Protein AF-A0A9X2A4X2-F1 (afdb_monomer_lite)

pLDDT: mean 88.78, std 9.01, range [58.91, 97.81]

Radius of gyration: 15.75 Å; chains: 1; bounding box: 37×26×38 Å

Foldseek 3Di:
DPPVPWDQQPQPRDTDPDPVSVVLSVCCVPVVDNDPDKDFDADPVGDTLDDIDHDDPDPVVVVVVVVSSVVSNVVD

Secondary structure (DSSP, 8-state):
--GGG-EE-TTT--EE-SHHHHHHHHHHHHH---SSPEE--B-TTS-BSS--EE----HHHHHHHHHHHHHHHHT-

Sequence (76 aa):
LPEEEQYTSETTGKEITTIGNKWSDFQIREYKANAQPYYVLLDADGNRLNEPTAYDPDIESYLNWLEEGIKNYKNK

Organism: NCBI:txid2911062

Structure (mmCIF, N/CA/C/O backbone):
data_AF-A0A9X2A4X2-F1
#
_entry.id   AF-A0A9X2A4X2-F1
#
loop_
_atom_site.group_PDB
_atom_site.id
_atom_site.type_symbol
_atom_site.label_atom_id
_atom_site.label_alt_id
_atom_site.label_comp_id
_atom_site.label_asym_id
_atom_site.label_entity_id
_atom_site.label_seq_id
_atom_site.pdbx_PDB_ins_code
_atom_site.Cartn_x
_atom_site.Cartn_y
_atom_site.Cartn_z
_atom_site.occupancy
_atom_site.B_iso_or_equiv
_atom_site.auth_seq_id
_atom_site.auth_comp_id
_atom_site.auth_asym_id
_atom_site.auth_atom_id
_atom_site.pdbx_PDB_model_num
ATOM 1 N N . LEU A 1 1 ? -19.069 3.305 11.327 1.00 82.94 1 LEU A N 1
ATOM 2 C CA . LEU A 1 1 ? -19.164 1.833 11.284 1.00 82.94 1 LEU A CA 1
ATOM 3 C C . LEU A 1 1 ? -20.410 1.476 12.088 1.00 82.94 1 LEU A C 1
ATOM 5 O O . LEU A 1 1 ? -20.619 2.168 13.085 1.00 82.94 1 LEU A O 1
ATOM 9 N N . PRO A 1 2 ? -21.270 0.544 11.646 1.00 91.44 2 PRO A N 1
ATOM 10 C CA . PRO A 1 2 ? -22.432 0.121 12.440 1.00 91.44 2 PRO A CA 1
ATOM 11 C C . PRO A 1 2 ? -22.008 -0.270 13.864 1.00 91.44 2 PRO A C 1
ATOM 13 O O . PRO A 1 2 ? -20.883 -0.739 14.028 1.00 91.44 2 PRO A O 1
ATOM 16 N N . GLU A 1 3 ? -22.835 -0.016 14.885 1.00 89.31 3 GLU A N 1
ATOM 17 C CA . GLU A 1 3 ? -22.464 -0.243 16.299 1.00 89.31 3 GLU A CA 1
ATOM 18 C C . GLU A 1 3 ? -22.067 -1.697 16.565 1.00 89.31 3 GLU A C 1
ATOM 20 O O . GLU A 1 3 ? -21.090 -1.954 17.263 1.00 89.31 3 GLU A O 1
ATOM 25 N N . GLU A 1 4 ? -22.758 -2.638 15.926 1.00 93.25 4 GLU A N 1
ATOM 26 C CA . GLU A 1 4 ? -22.496 -4.074 15.991 1.00 93.25 4 GLU A CA 1
ATOM 27 C C . GLU A 1 4 ? -21.127 -4.491 15.429 1.00 93.25 4 GLU A C 1
ATOM 29 O O . GLU A 1 4 ? -20.644 -5.584 15.714 1.00 93.25 4 GLU A O 1
ATOM 34 N N . GLU A 1 5 ? -20.498 -3.630 14.630 1.00 89.75 5 GLU A N 1
ATOM 35 C CA . GLU A 1 5 ? -19.188 -3.856 14.021 1.00 89.75 5 GLU A CA 1
ATOM 36 C C . GLU A 1 5 ? -18.059 -3.089 14.731 1.00 89.75 5 GLU A C 1
ATOM 38 O O . GLU A 1 5 ? -16.906 -3.194 14.311 1.00 89.75 5 GLU A O 1
ATOM 43 N N . GLN A 1 6 ? -18.356 -2.297 15.766 1.00 93.75 6 GLN A N 1
ATOM 44 C CA . GLN A 1 6 ? -17.345 -1.544 16.513 1.00 93.75 6 GLN A CA 1
ATOM 45 C C . GLN A 1 6 ? -16.635 -2.443 17.526 1.00 93.75 6 GLN A C 1
ATOM 47 O O . GLN A 1 6 ? -17.244 -3.288 18.176 1.00 93.75 6 GLN A O 1
ATOM 52 N N . TYR A 1 7 ? -15.325 -2.259 17.669 1.00 94.25 7 TYR A N 1
ATOM 53 C CA . TYR A 1 7 ? -14.500 -3.068 18.564 1.00 94.25 7 TYR A CA 1
ATOM 54 C C . TYR A 1 7 ? -13.267 -2.294 19.029 1.00 94.25 7 TYR A C 1
ATOM 56 O O . TYR A 1 7 ? -12.898 -1.272 18.447 1.00 94.25 7 TYR A O 1
ATOM 64 N N . THR A 1 8 ? -12.600 -2.800 20.062 1.00 94.44 8 THR A N 1
ATOM 65 C CA . THR A 1 8 ? -11.291 -2.295 20.488 1.00 94.44 8 THR A CA 1
ATOM 66 C C . THR A 1 8 ? -10.197 -3.105 19.811 1.00 94.44 8 THR A C 1
ATOM 68 O O . THR A 1 8 ? -10.159 -4.327 19.930 1.00 94.44 8 THR A O 1
ATOM 71 N N . SER A 1 9 ? -9.300 -2.427 19.100 1.00 89.50 9 SER A N 1
ATOM 72 C CA . SER A 1 9 ? -8.152 -3.052 18.444 1.00 89.50 9 SER A CA 1
ATOM 73 C C . SER A 1 9 ? -7.244 -3.738 19.465 1.00 89.50 9 SER A C 1
ATOM 75 O O . SER A 1 9 ? -6.690 -3.079 20.344 1.00 89.50 9 SER A O 1
ATOM 77 N N . GLU A 1 10 ? -7.011 -5.042 19.309 1.00 87.62 10 GLU A N 1
ATOM 78 C CA . GLU A 1 10 ? -6.042 -5.782 20.134 1.00 87.62 10 GLU A CA 1
ATOM 79 C C . GLU A 1 10 ? -4.594 -5.341 19.868 1.00 87.62 10 GLU A C 1
ATOM 81 O O . GLU A 1 10 ? -3.723 -5.497 20.719 1.00 87.62 10 GLU A O 1
ATOM 86 N N . THR A 1 11 ? -4.326 -4.773 18.687 1.00 82.69 11 THR A N 1
ATOM 87 C CA . THR A 1 11 ? -2.976 -4.356 18.280 1.00 82.69 11 THR A CA 1
ATOM 88 C C . THR A 1 11 ? -2.627 -2.947 18.761 1.00 82.69 11 THR A C 1
ATOM 90 O O . THR A 1 11 ? -1.472 -2.673 19.076 1.00 82.69 11 THR A O 1
ATOM 93 N N . THR A 1 12 ? -3.605 -2.039 18.825 1.00 83.38 12 T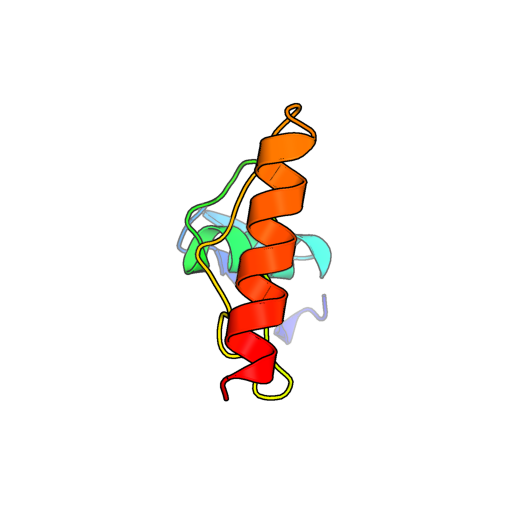HR A N 1
ATOM 94 C CA . THR A 1 12 ? -3.369 -0.617 19.144 1.00 83.38 12 THR A CA 1
ATOM 95 C C . THR A 1 12 ? -4.076 -0.128 20.406 1.00 83.38 12 THR A C 1
ATOM 97 O O . THR A 1 12 ? -3.783 0.975 20.866 1.00 83.38 12 THR A O 1
ATOM 100 N N . GLY A 1 13 ? -5.021 -0.899 20.954 1.00 88.69 13 GLY A N 1
ATOM 101 C CA . GLY A 1 13 ? -5.859 -0.511 22.093 1.00 88.69 13 GLY A CA 1
ATOM 102 C C . GLY A 1 13 ? -6.881 0.590 21.786 1.00 88.69 13 GLY A C 1
ATOM 103 O O . GLY A 1 13 ? -7.539 1.077 22.701 1.00 88.69 13 GLY A O 1
ATOM 104 N N . LYS A 1 14 ? -7.008 1.018 20.522 1.00 89.44 14 LYS A N 1
ATOM 105 C CA . LYS A 1 14 ? -7.927 2.084 20.102 1.00 89.44 14 LYS A CA 1
ATOM 106 C C . LYS A 1 14 ? -9.315 1.537 19.784 1.00 89.44 14 LYS A C 1
ATOM 108 O O . LYS A 1 14 ? -9.438 0.456 19.211 1.00 89.44 14 LYS A O 1
ATOM 113 N N . GLU A 1 15 ? -10.342 2.329 20.075 1.00 93.62 15 GLU A N 1
ATOM 114 C CA . GLU A 1 15 ? -11.707 2.050 19.629 1.00 93.62 15 GLU A CA 1
ATOM 115 C C . GLU A 1 15 ? -11.856 2.289 18.119 1.00 93.62 15 GLU A C 1
ATOM 117 O O . GLU A 1 15 ? -11.527 3.352 17.574 1.00 93.62 15 GLU A O 1
ATOM 122 N N . ILE A 1 16 ? -12.373 1.278 17.428 1.00 93.81 16 ILE A N 1
ATOM 123 C CA . ILE A 1 16 ? -12.591 1.262 15.987 1.00 93.81 16 ILE A CA 1
ATOM 124 C C . ILE A 1 16 ? -14.066 1.551 15.708 1.00 93.81 16 ILE A C 1
ATOM 126 O O . ILE A 1 16 ? -14.905 0.659 15.650 1.00 93.81 16 ILE A O 1
ATOM 130 N N . THR A 1 17 ? -14.380 2.831 15.517 1.00 94.25 17 THR A N 1
ATOM 131 C CA . THR A 1 17 ? -15.759 3.320 15.317 1.00 94.25 17 THR A CA 1
ATOM 132 C C . THR A 1 17 ? -16.053 3.739 13.870 1.00 94.25 17 THR A C 1
ATOM 134 O O . THR A 1 17 ? -17.206 3.890 13.449 1.00 94.25 17 THR A O 1
ATOM 137 N N . THR A 1 18 ? -15.011 3.907 13.050 1.00 93.19 18 THR A N 1
ATOM 138 C CA . THR A 1 18 ? -15.113 4.364 11.657 1.00 93.19 18 THR A CA 1
ATOM 139 C C . THR A 1 18 ? -14.597 3.309 10.681 1.00 93.19 18 THR A C 1
ATOM 141 O O . THR A 1 18 ? -13.755 2.481 11.023 1.00 93.19 18 THR A O 1
ATOM 144 N N . ILE A 1 19 ? -15.085 3.354 9.435 1.00 88.81 19 ILE A N 1
ATOM 145 C CA . ILE A 1 19 ? -14.600 2.469 8.361 1.00 88.81 19 ILE A CA 1
ATOM 146 C C . ILE A 1 19 ? -13.102 2.707 8.111 1.00 88.81 19 ILE A C 1
ATOM 148 O O . ILE A 1 19 ? -12.355 1.754 7.925 1.00 88.81 19 ILE A O 1
ATOM 152 N N . GLY A 1 20 ? -12.645 3.964 8.176 1.00 87.12 20 GLY A N 1
ATOM 153 C CA . GLY A 1 20 ? -11.224 4.297 8.066 1.00 87.12 20 GLY A CA 1
ATOM 154 C C . GLY A 1 20 ? -10.386 3.644 9.167 1.00 87.12 20 GLY A C 1
ATOM 155 O O . GLY A 1 20 ? -9.377 3.015 8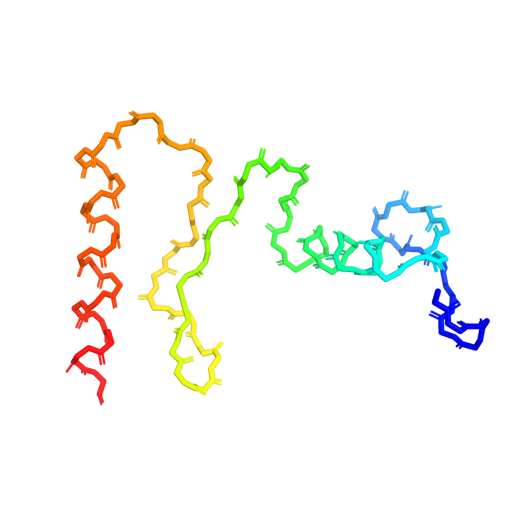.870 1.00 87.12 20 GLY A O 1
ATOM 156 N N . ASN A 1 21 ? -10.838 3.710 10.424 1.00 89.12 21 ASN A N 1
ATOM 157 C CA . ASN A 1 21 ? -10.141 3.063 11.537 1.00 89.12 21 ASN A CA 1
ATOM 158 C C . ASN A 1 21 ? -10.097 1.539 11.372 1.00 89.12 21 ASN A C 1
ATOM 160 O O . ASN A 1 21 ? -9.062 0.948 11.657 1.00 89.12 21 ASN A O 1
ATOM 164 N N . LYS A 1 22 ? -11.171 0.916 10.862 1.00 89.62 22 LYS A N 1
ATOM 165 C CA . LYS A 1 22 ? -11.229 -0.533 10.595 1.00 89.62 22 LYS A CA 1
ATOM 166 C C . LYS A 1 22 ? -10.154 -0.964 9.600 1.00 89.62 22 LYS A C 1
ATOM 168 O O . LYS A 1 22 ? -9.447 -1.939 9.837 1.00 89.62 22 LYS A O 1
ATOM 173 N N . TRP A 1 23 ? -9.983 -0.213 8.512 1.00 87.62 23 TRP A N 1
ATOM 174 C CA . TRP A 1 23 ? -8.954 -0.520 7.516 1.00 87.62 23 TRP A CA 1
ATOM 175 C C . TRP A 1 23 ? -7.540 -0.186 7.991 1.00 87.62 23 TRP A C 1
ATOM 177 O O . TRP A 1 23 ? -6.625 -0.961 7.729 1.00 87.62 23 TRP A O 1
ATOM 187 N N . SER A 1 24 ? -7.356 0.906 8.735 1.00 83.31 24 SER A N 1
ATOM 188 C CA . SER A 1 24 ? -6.065 1.230 9.354 1.00 83.31 24 SER A CA 1
ATOM 189 C C . SER A 1 24 ? -5.634 0.163 10.362 1.00 83.31 24 SER A C 1
ATOM 191 O O . SER A 1 24 ? -4.478 -0.244 10.371 1.00 83.31 24 SER A O 1
ATOM 193 N N . ASP A 1 25 ? -6.560 -0.332 11.184 1.00 87.88 25 ASP A N 1
ATOM 194 C CA . ASP A 1 25 ? -6.300 -1.413 12.135 1.00 87.88 25 ASP A CA 1
ATOM 195 C C . ASP A 1 25 ? -5.944 -2.726 11.428 1.00 87.88 25 ASP A C 1
ATOM 197 O O . ASP A 1 25 ? -4.954 -3.368 11.777 1.00 87.88 25 ASP A O 1
ATOM 201 N N . PHE A 1 26 ? -6.678 -3.080 10.368 1.00 85.38 26 PHE A N 1
ATOM 202 C CA . PHE A 1 26 ? -6.335 -4.217 9.513 1.00 85.38 26 PHE A CA 1
ATOM 203 C C . PHE A 1 26 ? -4.918 -4.092 8.938 1.00 85.38 26 PHE A C 1
ATOM 205 O O . PHE A 1 26 ? -4.142 -5.042 9.015 1.00 85.38 26 PHE A O 1
ATOM 212 N N . GLN A 1 27 ? -4.557 -2.919 8.409 1.00 75.38 27 GLN A N 1
ATOM 213 C CA . GLN A 1 27 ? -3.221 -2.683 7.861 1.00 75.38 27 GLN A CA 1
ATOM 214 C C . GLN A 1 27 ? -2.124 -2.840 8.921 1.00 75.38 27 GLN A C 1
ATOM 216 O O . GLN A 1 27 ? -1.109 -3.488 8.663 1.00 75.38 27 GLN A O 1
ATOM 221 N N . ILE A 1 28 ? -2.341 -2.299 10.123 1.00 81.06 28 ILE A N 1
ATOM 222 C CA . ILE A 1 28 ? -1.394 -2.416 11.237 1.00 81.06 28 ILE A CA 1
ATOM 223 C C . ILE A 1 28 ? -1.254 -3.879 11.676 1.00 81.06 28 ILE A C 1
ATOM 225 O O . ILE A 1 28 ? -0.132 -4.346 11.875 1.00 81.06 28 ILE A O 1
ATOM 229 N N . ARG A 1 29 ? -2.365 -4.614 11.807 1.00 81.25 29 ARG A N 1
ATOM 230 C CA . ARG A 1 29 ? -2.361 -6.020 12.237 1.00 81.25 29 ARG A CA 1
ATOM 231 C C . ARG A 1 29 ? -1.681 -6.933 11.218 1.00 81.25 29 ARG A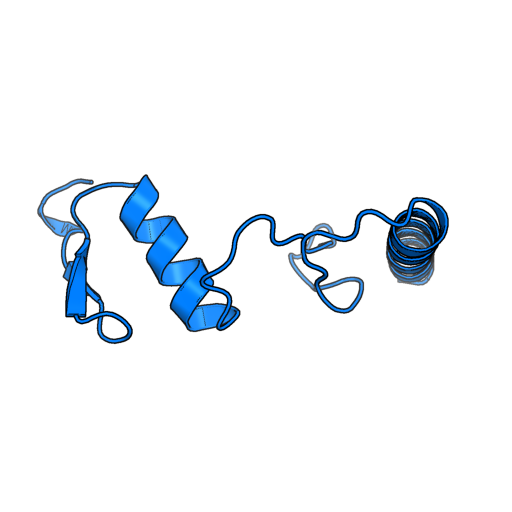 C 1
ATOM 233 O O . ARG A 1 29 ? -0.883 -7.783 11.604 1.00 81.25 29 ARG A O 1
ATOM 240 N N . GLU A 1 30 ? -2.001 -6.765 9.940 1.00 79.75 30 GLU A N 1
ATOM 241 C CA . GLU A 1 30 ? -1.589 -7.693 8.885 1.00 79.75 30 GLU A CA 1
ATOM 242 C C . GLU A 1 30 ? -0.183 -7.388 8.358 1.00 79.75 30 GLU A C 1
ATOM 244 O O . GLU A 1 30 ? 0.633 -8.290 8.178 1.00 79.75 30 GLU A O 1
ATOM 249 N N . TYR A 1 31 ? 0.133 -6.106 8.161 1.00 71.69 31 TYR A N 1
ATOM 250 C CA . TYR A 1 31 ? 1.371 -5.683 7.504 1.00 71.69 31 TYR A CA 1
ATOM 251 C C . TYR A 1 31 ? 2.394 -5.072 8.463 1.00 71.69 31 TYR A C 1
ATOM 253 O O . TYR A 1 31 ? 3.504 -4.751 8.041 1.00 71.69 31 TYR A O 1
ATOM 261 N N . LYS A 1 32 ? 2.048 -4.896 9.752 1.00 67.25 32 LYS A N 1
ATOM 262 C CA . LYS A 1 32 ? 2.881 -4.211 10.765 1.00 67.25 32 LYS A CA 1
ATOM 263 C C . LYS A 1 32 ? 3.348 -2.818 10.321 1.00 67.25 32 LYS A C 1
ATOM 265 O O . LYS A 1 32 ? 4.331 -2.291 10.838 1.00 67.25 32 LYS A O 1
ATOM 270 N N . ALA A 1 33 ? 2.634 -2.222 9.371 1.00 61.22 33 ALA A N 1
ATOM 271 C CA . ALA A 1 33 ? 2.944 -0.933 8.790 1.00 61.22 33 ALA A CA 1
ATOM 272 C C . ALA A 1 33 ? 2.000 0.109 9.397 1.00 61.22 33 ALA A C 1
ATOM 274 O O . ALA A 1 33 ? 0.801 0.119 9.132 1.00 61.22 33 ALA A O 1
ATOM 275 N N . ASN A 1 34 ? 2.542 0.975 10.251 1.00 58.91 34 ASN A N 1
ATOM 276 C CA . ASN A 1 34 ? 1.851 2.157 10.778 1.00 58.91 34 ASN A CA 1
ATOM 277 C C . ASN A 1 34 ? 2.193 3.437 9.990 1.00 58.91 34 ASN A C 1
ATOM 279 O O . ASN A 1 34 ? 1.637 4.497 10.275 1.00 58.91 34 ASN A O 1
ATOM 283 N N . ALA A 1 35 ? 3.118 3.341 9.031 1.00 63.41 35 ALA A N 1
ATOM 284 C CA . ALA A 1 35 ? 3.580 4.437 8.197 1.00 63.41 35 ALA A CA 1
ATOM 285 C C . ALA A 1 35 ? 2.949 4.328 6.805 1.00 63.41 35 ALA A C 1
ATOM 287 O O . ALA A 1 35 ? 3.135 3.339 6.100 1.00 63.41 35 ALA A O 1
ATOM 288 N N . GLN A 1 36 ? 2.191 5.357 6.429 1.00 67.25 36 GLN A N 1
ATOM 289 C CA . GLN A 1 36 ? 1.712 5.557 5.064 1.00 67.25 36 GLN A CA 1
ATOM 290 C C . GLN A 1 36 ? 2.678 6.486 4.313 1.00 67.25 36 GLN A C 1
ATOM 292 O O . GLN A 1 36 ? 3.250 7.382 4.941 1.00 67.25 36 GLN A O 1
ATOM 297 N N . PRO A 1 37 ? 2.818 6.347 2.983 1.00 79.06 37 PRO A N 1
ATOM 298 C CA . PRO A 1 37 ? 2.171 5.362 2.110 1.00 79.06 37 PRO A CA 1
ATOM 299 C C . PRO A 1 37 ? 2.788 3.950 2.185 1.00 79.06 37 PRO A C 1
ATOM 301 O O . PRO A 1 37 ? 3.987 3.799 2.408 1.00 79.06 37 PRO A O 1
ATOM 304 N N . TYR A 1 38 ? 1.946 2.932 1.965 1.00 85.00 38 TYR A N 1
ATOM 305 C CA . TYR A 1 38 ? 2.313 1.512 1.888 1.00 85.00 38 TYR A CA 1
ATOM 306 C C . TYR A 1 38 ? 1.623 0.880 0.675 1.00 85.00 38 TYR A C 1
ATOM 308 O O . TYR A 1 38 ? 0.401 0.980 0.534 1.00 85.00 38 TYR A O 1
ATOM 316 N N . TYR A 1 39 ? 2.400 0.258 -0.205 1.00 90.81 39 TYR A N 1
ATOM 317 C CA . TYR A 1 39 ? 1.962 -0.234 -1.506 1.00 90.81 39 TYR A CA 1
ATOM 318 C C . TYR A 1 39 ? 2.125 -1.752 -1.591 1.00 90.81 39 TYR A C 1
ATOM 320 O O . TYR A 1 39 ? 3.172 -2.304 -1.256 1.00 90.81 39 TYR A O 1
ATOM 328 N N . VAL A 1 40 ? 1.078 -2.427 -2.068 1.00 93.31 40 VAL A N 1
ATOM 329 C CA . VAL A 1 40 ? 1.025 -3.885 -2.239 1.00 93.31 40 VAL A CA 1
ATOM 330 C C . VAL A 1 40 ? 0.450 -4.187 -3.621 1.00 93.31 40 VAL A C 1
ATOM 332 O O . VAL A 1 40 ? -0.609 -3.658 -3.962 1.00 93.31 40 VAL A O 1
ATOM 335 N N . LEU A 1 41 ? 1.115 -5.039 -4.406 1.00 95.38 41 LEU A N 1
ATOM 336 C CA . LEU A 1 41 ? 0.587 -5.540 -5.680 1.00 95.38 41 LEU A CA 1
ATOM 337 C C . LEU A 1 41 ? -0.045 -6.914 -5.482 1.00 95.38 41 LEU A C 1
ATOM 339 O O . LEU A 1 41 ? 0.587 -7.823 -4.939 1.00 95.38 41 LEU A O 1
ATOM 343 N N . LEU A 1 42 ? -1.285 -7.058 -5.946 1.00 95.88 42 LEU A N 1
ATOM 344 C CA . LEU A 1 42 ? -2.075 -8.280 -5.830 1.00 95.88 42 LEU A CA 1
ATOM 345 C C . LEU A 1 42 ? -2.527 -8.760 -7.210 1.00 95.88 42 LEU A C 1
ATOM 347 O O . LEU A 1 42 ? -2.786 -7.949 -8.101 1.00 95.88 42 LEU A O 1
ATOM 351 N N . ASP A 1 43 ? -2.647 -10.074 -7.373 1.00 93.88 43 ASP A N 1
ATOM 352 C CA . ASP A 1 43 ? -3.336 -10.673 -8.515 1.00 93.88 43 ASP A CA 1
ATOM 353 C C . ASP A 1 43 ? -4.868 -10.692 -8.332 1.00 93.88 43 ASP A C 1
ATOM 355 O O . ASP A 1 43 ? -5.406 -10.224 -7.327 1.00 93.88 43 ASP A O 1
ATOM 359 N N . ALA A 1 44 ? -5.584 -11.239 -9.321 1.00 93.56 44 ALA A N 1
ATOM 360 C CA . ALA A 1 44 ? -7.047 -11.311 -9.309 1.00 93.56 44 ALA A CA 1
ATOM 361 C C . ALA A 1 44 ? -7.618 -12.222 -8.204 1.00 93.56 44 ALA A C 1
ATOM 363 O O . ALA A 1 44 ? -8.795 -12.101 -7.869 1.00 93.56 44 ALA A O 1
ATOM 364 N N . ASP A 1 45 ? -6.789 -13.095 -7.628 1.00 93.31 45 ASP A N 1
ATOM 365 C CA . ASP A 1 45 ? -7.150 -14.007 -6.543 1.00 93.31 45 ASP A CA 1
ATOM 366 C C . ASP A 1 45 ? -6.742 -13.445 -5.164 1.00 93.31 45 ASP A C 1
ATOM 368 O O . ASP A 1 45 ? -6.970 -14.085 -4.138 1.00 93.31 45 ASP A O 1
ATOM 372 N N . GLY A 1 46 ? -6.124 -12.258 -5.123 1.00 90.25 46 GLY A N 1
ATOM 373 C CA . GLY A 1 46 ? -5.658 -11.611 -3.898 1.00 90.25 46 GLY A CA 1
ATOM 374 C C . GLY A 1 46 ? -4.292 -12.086 -3.396 1.00 90.25 46 GLY A C 1
ATOM 375 O O . GLY A 1 46 ? -3.923 -11.752 -2.269 1.00 90.25 46 GLY A O 1
ATOM 376 N N . ASN A 1 47 ? -3.517 -12.835 -4.189 1.00 93.00 47 ASN A N 1
ATOM 377 C CA . ASN A 1 47 ? -2.151 -13.202 -3.803 1.00 93.00 47 ASN A CA 1
ATOM 378 C C . ASN A 1 47 ? -1.176 -12.072 -4.125 1.00 93.00 47 ASN A C 1
ATOM 380 O O . ASN A 1 47 ? -1.302 -11.390 -5.142 1.00 93.00 47 ASN A O 1
ATOM 384 N N . ARG A 1 48 ? -0.164 -11.908 -3.270 1.00 93.88 48 ARG A N 1
ATOM 385 C CA . ARG A 1 48 ? 0.898 -10.917 -3.468 1.00 93.88 48 ARG A CA 1
ATOM 386 C C . ARG A 1 48 ? 1.780 -11.286 -4.655 1.00 93.88 48 ARG A C 1
ATOM 388 O O . ARG A 1 48 ? 2.221 -12.427 -4.770 1.00 93.88 48 ARG A O 1
ATOM 395 N N . LEU A 1 49 ? 2.052 -10.295 -5.499 1.00 96.25 49 LEU A N 1
ATOM 396 C CA . LEU A 1 49 ? 2.903 -10.434 -6.680 1.00 96.25 49 LEU A CA 1
ATOM 397 C C . LEU A 1 49 ? 4.382 -10.185 -6.382 1.00 96.25 49 LEU A C 1
ATOM 399 O O . LEU A 1 49 ? 5.234 -10.691 -7.102 1.00 96.25 49 LEU A O 1
ATOM 403 N N . ASN A 1 50 ? 4.688 -9.422 -5.339 1.00 96.12 50 ASN A N 1
ATOM 404 C CA . ASN A 1 50 ? 6.032 -9.130 -4.850 1.00 96.12 50 ASN A CA 1
ATOM 405 C C . ASN A 1 50 ? 5.962 -8.654 -3.388 1.00 96.12 50 ASN A C 1
ATOM 407 O O . ASN A 1 50 ? 4.877 -8.555 -2.800 1.00 96.12 50 ASN A O 1
ATOM 411 N N . GLU A 1 51 ? 7.124 -8.389 -2.788 1.00 94.19 51 GLU A N 1
ATOM 412 C CA . GLU A 1 51 ? 7.180 -7.815 -1.445 1.00 94.19 51 GLU A CA 1
ATOM 413 C C . GLU A 1 51 ? 6.591 -6.395 -1.438 1.00 94.19 51 GLU A C 1
ATOM 415 O O . GLU A 1 51 ? 6.857 -5.621 -2.359 1.00 94.19 51 GLU A O 1
ATOM 420 N N . PRO A 1 52 ? 5.797 -6.017 -0.423 1.00 92.50 52 PRO A N 1
ATOM 421 C CA . PRO A 1 52 ? 5.297 -4.655 -0.292 1.00 92.50 52 PRO A CA 1
ATOM 422 C C . PRO A 1 52 ? 6.414 -3.611 -0.219 1.00 92.50 52 PRO A C 1
ATOM 424 O O . PRO A 1 52 ? 7.477 -3.868 0.346 1.00 92.50 52 PRO A O 1
ATOM 427 N N . THR A 1 53 ? 6.135 -2.401 -0.697 1.00 91.69 53 THR A N 1
ATOM 428 C CA . THR A 1 53 ? 7.036 -1.250 -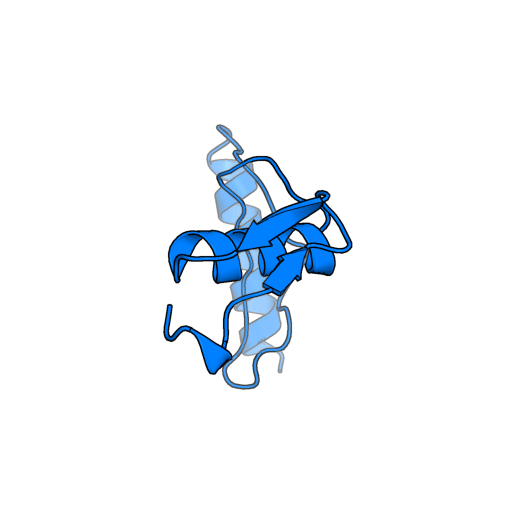0.543 1.00 91.69 53 THR A CA 1
ATOM 429 C C . THR A 1 53 ? 6.342 -0.090 0.172 1.00 91.69 53 THR A C 1
ATOM 431 O O . THR A 1 53 ? 5.121 -0.070 0.324 1.00 91.69 53 THR A O 1
ATOM 434 N N . ALA A 1 54 ? 7.121 0.871 0.659 1.00 88.38 54 ALA A N 1
ATOM 435 C CA . ALA A 1 54 ? 6.633 2.071 1.332 1.00 88.38 54 ALA A CA 1
ATOM 436 C C . ALA A 1 54 ? 6.893 3.312 0.462 1.00 88.38 54 ALA A C 1
ATOM 438 O O . ALA A 1 54 ? 7.034 3.215 -0.756 1.00 88.38 54 ALA A O 1
ATOM 439 N N . TYR A 1 55 ? 6.942 4.494 1.076 1.00 84.69 55 TYR A N 1
ATOM 440 C CA . TYR A 1 55 ? 7.438 5.685 0.397 1.00 84.69 55 TYR A CA 1
ATOM 441 C C . TYR A 1 55 ? 8.883 5.482 -0.072 1.00 84.69 55 TYR A C 1
ATOM 443 O O . TYR A 1 55 ? 9.790 5.367 0.753 1.00 84.69 55 TYR A O 1
ATOM 451 N N . ASP A 1 56 ? 9.074 5.500 -1.387 1.00 86.00 56 ASP A N 1
ATOM 452 C CA . ASP A 1 56 ? 10.378 5.517 -2.033 1.00 86.00 56 ASP A CA 1
ATOM 453 C C 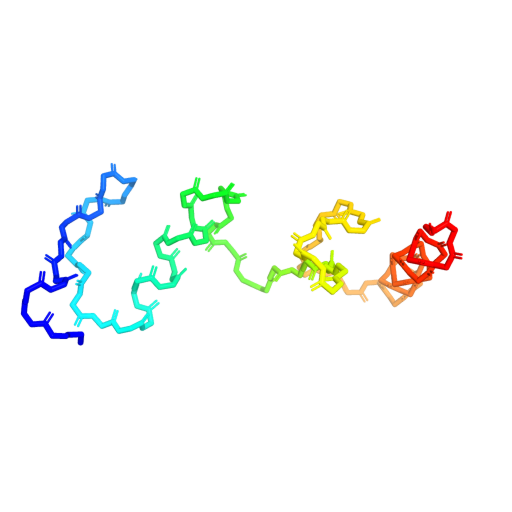. ASP A 1 56 ? 10.439 6.720 -2.992 1.00 86.00 56 ASP A C 1
ATOM 455 O O . ASP A 1 56 ? 9.642 6.783 -3.934 1.00 86.00 56 ASP A O 1
ATOM 459 N N . PRO A 1 57 ? 11.303 7.723 -2.741 1.00 89.12 57 PRO A N 1
ATOM 460 C CA . PRO A 1 57 ? 11.471 8.854 -3.646 1.00 89.12 57 PRO A CA 1
ATOM 461 C C . PRO A 1 57 ? 12.285 8.507 -4.903 1.00 89.12 57 PRO A C 1
ATOM 463 O O . PRO A 1 57 ? 12.354 9.337 -5.812 1.00 89.12 57 PRO A O 1
ATOM 466 N N . ASP A 1 58 ? 12.926 7.336 -4.960 1.00 94.94 58 ASP A N 1
ATOM 467 C CA . ASP A 1 58 ? 13.690 6.884 -6.119 1.00 94.94 58 ASP A CA 1
ATOM 468 C C . ASP A 1 58 ? 12.757 6.297 -7.190 1.00 94.94 58 ASP A C 1
ATOM 470 O O . ASP A 1 58 ? 12.082 5.279 -7.008 1.00 94.94 58 ASP A O 1
ATOM 474 N N . ILE A 1 59 ? 12.728 6.965 -8.342 1.00 95.56 59 ILE A N 1
ATOM 475 C CA . ILE A 1 59 ? 11.862 6.605 -9.466 1.00 95.56 59 ILE A CA 1
ATOM 476 C C . ILE A 1 59 ? 12.273 5.260 -10.076 1.00 95.56 59 ILE A C 1
ATOM 478 O O . ILE A 1 59 ? 11.398 4.477 -10.446 1.00 95.56 59 ILE A O 1
ATOM 482 N N . GLU A 1 60 ? 13.574 4.983 -10.198 1.00 97.12 60 GLU A N 1
ATOM 483 C CA . GLU A 1 60 ? 14.061 3.737 -10.800 1.00 97.12 60 GLU A CA 1
ATOM 484 C C . GLU A 1 60 ? 13.761 2.549 -9.887 1.00 97.12 60 GLU A C 1
ATOM 486 O O . GLU A 1 60 ? 13.308 1.507 -10.361 1.00 97.12 60 GLU A O 1
ATOM 491 N N . SER A 1 61 ? 13.934 2.721 -8.575 1.00 94.94 61 SER A N 1
ATOM 492 C CA . SER A 1 61 ? 13.569 1.712 -7.573 1.00 94.94 61 SER A CA 1
ATOM 493 C C . SER A 1 61 ? 12.084 1.341 -7.661 1.00 94.94 61 SER A C 1
ATOM 495 O O . SER A 1 61 ? 11.734 0.165 -7.809 1.00 94.94 61 SER A O 1
ATOM 497 N N . TYR A 1 62 ? 11.197 2.343 -7.671 1.00 95.56 62 TYR A N 1
ATOM 498 C CA . TYR A 1 62 ? 9.755 2.104 -7.737 1.00 95.56 62 TYR A CA 1
ATOM 499 C C . TYR A 1 62 ? 9.312 1.519 -9.088 1.00 95.56 62 TYR A C 1
ATOM 501 O O . TYR A 1 62 ? 8.433 0.656 -9.133 1.00 95.56 62 TYR A O 1
ATOM 509 N N . LEU A 1 63 ? 9.937 1.939 -10.195 1.00 96.81 63 LEU A N 1
ATOM 510 C CA . LEU A 1 63 ? 9.689 1.361 -11.518 1.00 96.81 63 LEU A CA 1
ATOM 511 C C . LEU A 1 63 ? 10.078 -0.121 -11.562 1.00 96.81 63 LEU A C 1
ATOM 513 O O . LEU A 1 63 ? 9.265 -0.944 -11.979 1.00 96.81 63 LEU A O 1
ATOM 517 N N . ASN A 1 64 ? 11.274 -0.469 -11.082 1.00 97.62 64 ASN A N 1
ATOM 518 C CA . ASN A 1 64 ? 11.741 -1.856 -11.031 1.00 97.62 64 ASN A CA 1
ATOM 519 C C . ASN A 1 64 ? 10.801 -2.735 -10.194 1.00 97.62 64 ASN A C 1
ATOM 521 O O . ASN A 1 64 ? 10.477 -3.855 -10.592 1.00 97.62 64 ASN A O 1
ATOM 525 N N . TRP A 1 65 ? 10.305 -2.209 -9.071 1.00 97.56 65 TRP A N 1
ATOM 526 C CA . TRP A 1 65 ? 9.319 -2.890 -8.233 1.00 97.56 65 TRP A CA 1
ATOM 527 C C . TRP A 1 65 ? 8.000 -3.164 -8.980 1.00 97.56 65 TRP A C 1
ATOM 529 O O . TRP A 1 65 ? 7.465 -4.273 -8.907 1.00 97.56 65 TRP A O 1
ATOM 539 N N . LEU A 1 66 ? 7.489 -2.197 -9.753 1.00 97.00 66 LEU A N 1
ATOM 540 C CA . LEU A 1 66 ? 6.297 -2.393 -10.591 1.00 97.00 66 LEU A CA 1
ATOM 541 C C . LEU A 1 66 ? 6.535 -3.433 -11.695 1.00 97.00 66 LEU A C 1
ATOM 543 O O . LEU A 1 66 ? 5.684 -4.295 -11.932 1.00 97.00 66 LEU A O 1
ATOM 547 N N . GLU A 1 67 ? 7.681 -3.364 -12.374 1.00 97.81 67 GLU A N 1
ATOM 548 C CA . GLU A 1 67 ? 8.041 -4.298 -13.444 1.00 97.81 67 GLU A CA 1
ATOM 549 C C . GLU A 1 67 ? 8.175 -5.735 -12.930 1.00 97.81 67 GLU A C 1
ATOM 551 O O . GLU A 1 67 ? 7.704 -6.668 -13.591 1.00 97.81 67 GLU A O 1
ATOM 556 N N . GLU A 1 68 ? 8.741 -5.923 -11.735 1.00 97.44 68 GLU A N 1
ATOM 557 C CA . GLU A 1 68 ? 8.799 -7.220 -11.060 1.00 97.44 68 GLU A CA 1
ATOM 558 C C . GLU A 1 68 ? 7.394 -7.784 -10.816 1.00 97.44 68 GLU A C 1
ATOM 560 O O . GLU A 1 68 ? 7.111 -8.921 -11.202 1.00 97.44 68 GLU A O 1
ATOM 565 N N . GLY A 1 69 ? 6.486 -6.981 -10.252 1.00 97.12 69 GLY A N 1
ATOM 566 C CA . GLY A 1 69 ? 5.105 -7.401 -10.006 1.00 97.12 69 GLY A CA 1
ATOM 567 C C . GLY A 1 69 ? 4.370 -7.796 -11.292 1.00 97.12 69 GLY A C 1
ATOM 568 O O . GLY A 1 69 ? 3.710 -8.836 -11.342 1.00 97.12 69 GLY A O 1
ATOM 569 N N . ILE A 1 70 ? 4.538 -7.022 -12.370 1.00 97.19 70 ILE A N 1
ATOM 570 C CA . ILE A 1 70 ? 3.957 -7.331 -13.689 1.00 97.19 70 ILE A CA 1
ATOM 571 C C . ILE A 1 70 ? 4.546 -8.623 -14.263 1.00 97.19 70 ILE A C 1
ATOM 573 O O . ILE A 1 70 ? 3.817 -9.434 -14.839 1.00 97.19 70 ILE A O 1
ATOM 577 N N . LYS A 1 71 ? 5.860 -8.826 -14.133 1.00 97.25 71 LYS A N 1
ATOM 578 C CA . LYS A 1 71 ? 6.529 -10.050 -14.583 1.00 97.25 71 LYS A CA 1
ATOM 579 C C . LYS A 1 71 ? 5.996 -11.269 -13.831 1.00 97.25 71 LYS A C 1
ATOM 581 O O . LYS A 1 71 ? 5.683 -12.270 -14.472 1.00 97.25 71 LYS A O 1
ATOM 586 N N . ASN A 1 72 ? 5.847 -11.177 -12.512 1.00 96.31 72 ASN A N 1
ATOM 587 C CA . ASN A 1 72 ? 5.310 -12.261 -11.690 1.00 96.31 72 ASN A CA 1
ATOM 588 C C . ASN A 1 72 ? 3.842 -12.558 -12.030 1.00 96.31 72 ASN A C 1
ATOM 590 O O . ASN A 1 72 ? 3.475 -13.724 -12.126 1.00 96.31 72 ASN A O 1
ATOM 594 N N . TYR A 1 73 ? 3.035 -11.533 -12.329 1.00 95.88 73 TYR A N 1
ATOM 595 C CA . TYR A 1 73 ? 1.655 -11.712 -12.793 1.00 95.88 73 TYR A CA 1
ATOM 596 C C . TYR A 1 73 ? 1.572 -12.447 -14.138 1.00 95.88 73 TYR A C 1
ATOM 598 O O . TYR A 1 73 ? 0.732 -13.320 -14.315 1.00 95.88 73 TYR A O 1
ATOM 606 N N . LYS A 1 74 ? 2.454 -12.117 -15.091 1.00 94.06 74 LYS A N 1
ATOM 607 C CA . LYS A 1 74 ? 2.478 -12.742 -16.428 1.00 94.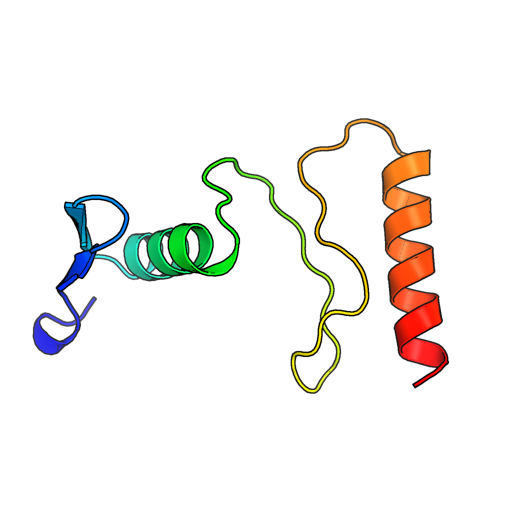06 74 LYS A CA 1
ATOM 608 C C . LYS A 1 74 ? 3.014 -14.175 -16.443 1.00 94.06 74 LYS A C 1
ATOM 610 O O . LYS A 1 74 ? 2.734 -14.900 -17.390 1.00 94.06 74 LYS A O 1
ATOM 615 N N . ASN A 1 75 ? 3.830 -14.544 -15.458 1.00 89.75 75 ASN A N 1
ATOM 616 C CA . ASN A 1 75 ? 4.419 -15.881 -15.343 1.00 89.75 75 ASN A CA 1
ATOM 617 C C . ASN A 1 75 ? 3.542 -16.861 -14.544 1.00 89.75 75 ASN A C 1
ATOM 619 O O . ASN A 1 75 ? 3.960 -18.000 -14.332 1.00 89.75 75 ASN A O 1
ATOM 623 N N . LYS A 1 76 ? 2.380 -16.403 -14.074 1.00 69.81 76 LYS A N 1
ATOM 624 C CA . LYS A 1 76 ? 1.354 -17.210 -13.417 1.00 69.81 76 LYS A CA 1
ATOM 625 C C . LYS A 1 76 ? 0.443 -17.852 -14.466 1.00 69.81 76 LYS A C 1
ATOM 627 O O . LYS A 1 76 ? 0.060 -19.021 -14.248 1.00 69.81 76 LYS A O 1
#

InterPro domains:
  IPR036249 Thioredoxin-like superfamily [SSF52833] (27-74)